Protein AF-A0A4Y1ZUJ5-F1 (afdb_monomer)

Sequence (103 aa):
MGKTEKLPAINNKILLIPAVELAEKIRKRQLSCEEIMKVYVERAKSVHPFVNAAVDERYEEAIKDAKEVDKFLASGVKSEEDIAKETPLLGVPFSCKETIGIT

Mean predicted aligned error: 3.85 Å

Organism: Araneus ventricosus (NCBI:txid182803)

pLDDT: mean 94.11, std 7.5, range [49.94, 98.56]

InterPro domains:
  IPR036928 Amidase signature (AS) superfamily [G3DSA:3.90.1300.10] (9-103)
  IPR036928 Amidase signature (AS) superfamily [SSF75304] (7-101)
  IPR052739 Fatty-acid amide hydrolase 2 [PTHR43372] (3-102)

Secondary structure (DSSP, 8-state):
-PPPPPPPP---GGGGS-HHHHHHHHHTTSS-HHHHHHHHHHHHHHHHHHH---SS--HHHHHHHHHHHHHHHHHT-S-HHHHHHH-TTTT------TTS---

Radius of gyration: 15.65 Å; Cα contacts (8 Å, |Δi|>4): 73; chains: 1; bounding box: 37×24×45 Å

Foldseek 3Di:
DDPQDDADDDPDCLVVDDLLVVLLCVLVVVDQLLVSLVSVVVNCVRGCVRVVPDPDDPSVVSSVLSVVLNVVSVVPPDHSVRCCPPPVRRSRDDDDDPVDDDD

Nearest PDB structures (foldseek):
  8s7z-assembly1_B  TM=9.277E-01  e=5.495E-01  metagenome
  7ung-assembly1_B0  TM=2.447E-01  e=9.817E+00  Homo sapiens

Solvent-accessible surface area (backbone atoms only — not comparable to full-atom values): 6537 Å² total; per-residue (Å²): 132,81,84,79,79,80,73,78,79,89,85,59,69,73,82,72,54,52,69,72,57,48,16,51,32,36,62,69,66,74,44,54,26,39,59,54,41,51,56,50,50,53,50,49,65,69,43,33,89,81,66,68,78,71,92,76,83,66,60,69,60,50,38,50,53,18,46,53,47,44,50,52,64,69,66,57,84,62,53,62,67,52,38,54,71,77,43,58,56,56,68,54,87,83,84,78,62,83,93,54,89,81,132

Structure (mmCIF, N/CA/C/O backbone):
data_AF-A0A4Y1ZUJ5-F1
#
_entry.id   AF-A0A4Y1ZUJ5-F1
#
loop_
_atom_site.group_PDB
_atom_site.id
_atom_site.type_symbol
_atom_site.label_atom_id
_atom_site.label_alt_id
_atom_site.label_comp_id
_atom_site.label_asym_id
_atom_site.label_entity_id
_atom_site.label_seq_id
_atom_site.pdbx_PDB_ins_code
_atom_site.Cartn_x
_atom_site.Cartn_y
_atom_site.Cartn_z
_atom_site.occupancy
_atom_site.B_iso_or_equiv
_atom_site.auth_seq_id
_atom_site.auth_comp_id
_atom_site.auth_asym_id
_atom_site.auth_atom_id
_atom_site.pdbx_PDB_model_num
ATOM 1 N N . MET A 1 1 ? 24.575 4.640 -28.319 1.00 49.94 1 MET A N 1
ATOM 2 C CA . MET A 1 1 ? 23.587 4.472 -27.230 1.00 49.94 1 MET A CA 1
ATOM 3 C C . MET A 1 1 ? 22.602 3.405 -27.677 1.00 49.94 1 MET A C 1
ATOM 5 O O . MET A 1 1 ? 22.092 3.524 -28.785 1.00 49.94 1 MET A O 1
ATOM 9 N N . GLY A 1 2 ? 22.435 2.324 -26.910 1.00 70.25 2 GLY A N 1
ATOM 10 C CA . GLY A 1 2 ? 21.485 1.255 -27.249 1.00 70.25 2 GLY A CA 1
ATOM 11 C C . GLY A 1 2 ? 20.040 1.763 -27.245 1.00 70.25 2 GLY A C 1
ATOM 12 O O . GLY A 1 2 ? 19.753 2.794 -26.638 1.00 70.25 2 GLY A O 1
ATOM 13 N N . LYS A 1 3 ? 19.131 1.067 -27.937 1.00 75.75 3 LYS A N 1
ATOM 14 C CA . LYS A 1 3 ? 17.691 1.353 -27.840 1.00 75.75 3 LYS A CA 1
ATOM 15 C C . LYS A 1 3 ? 17.249 1.124 -26.394 1.00 75.75 3 LYS A C 1
ATOM 17 O O . LYS A 1 3 ? 17.402 0.017 -25.893 1.00 75.75 3 LYS A O 1
ATOM 22 N N . THR A 1 4 ? 16.693 2.146 -25.750 1.00 79.25 4 THR A N 1
ATOM 23 C CA . THR A 1 4 ? 16.031 1.990 -24.452 1.00 79.25 4 THR A CA 1
ATOM 24 C C . THR A 1 4 ? 14.840 1.056 -24.622 1.00 79.25 4 THR A C 1
ATOM 26 O O . THR A 1 4 ? 13.959 1.317 -25.449 1.00 79.25 4 THR A O 1
ATOM 29 N N . GLU A 1 5 ? 14.819 -0.040 -23.868 1.00 82.44 5 GLU A N 1
ATOM 30 C CA . GLU A 1 5 ? 13.676 -0.943 -23.854 1.00 82.44 5 GLU A CA 1
ATOM 31 C C . GLU A 1 5 ? 12.448 -0.222 -23.291 1.00 82.44 5 GLU A C 1
ATOM 33 O O . GLU A 1 5 ? 12.528 0.545 -22.328 1.00 82.44 5 GLU A O 1
ATOM 38 N N . LYS A 1 6 ? 11.295 -0.418 -23.937 1.00 89.81 6 LYS A N 1
ATOM 39 C CA . LYS A 1 6 ? 10.046 0.194 -23.485 1.00 89.81 6 LYS A CA 1
ATOM 40 C C . LYS A 1 6 ? 9.551 -0.544 -22.249 1.00 89.81 6 LYS A C 1
ATOM 42 O O . LYS A 1 6 ? 9.389 -1.759 -22.284 1.00 89.81 6 LYS A O 1
ATOM 47 N N . LEU A 1 7 ? 9.242 0.208 -21.196 1.00 92.69 7 LEU A N 1
ATOM 48 C CA . LEU A 1 7 ? 8.631 -0.355 -19.998 1.00 92.69 7 LEU A CA 1
ATOM 49 C C . LEU A 1 7 ? 7.225 -0.902 -20.297 1.00 92.69 7 LEU A C 1
ATOM 51 O O . LEU A 1 7 ? 6.504 -0.315 -21.114 1.00 92.69 7 LEU A O 1
ATOM 55 N N . PRO A 1 8 ? 6.790 -1.960 -19.589 1.00 93.50 8 PRO A N 1
ATOM 56 C CA . PRO A 1 8 ? 5.406 -2.407 -19.628 1.00 93.50 8 PRO A CA 1
ATOM 57 C C . PRO A 1 8 ? 4.447 -1.264 -19.273 1.00 93.50 8 PRO A C 1
ATOM 59 O O . PRO A 1 8 ? 4.701 -0.493 -18.335 1.00 93.50 8 PRO A O 1
ATOM 62 N N . ALA A 1 9 ? 3.333 -1.173 -20.002 1.00 94.62 9 ALA A N 1
ATOM 63 C CA . ALA A 1 9 ? 2.292 -0.181 -19.751 1.00 94.62 9 ALA A CA 1
ATOM 64 C C . ALA A 1 9 ? 1.688 -0.332 -18.344 1.00 94.62 9 ALA A C 1
ATOM 66 O O . ALA A 1 9 ? 1.675 -1.416 -17.758 1.00 94.62 9 ALA A O 1
ATOM 67 N N . ILE A 1 10 ? 1.185 0.773 -17.794 1.00 96.44 10 ILE A N 1
ATOM 68 C CA . ILE A 1 10 ? 0.476 0.772 -16.513 1.00 96.44 10 ILE A CA 1
ATOM 69 C C . ILE A 1 10 ? -0.976 0.373 -16.781 1.00 96.44 10 ILE A C 1
ATOM 71 O O . ILE A 1 10 ? -1.741 1.157 -17.335 1.00 96.44 10 ILE A O 1
ATOM 75 N N . ASN A 1 11 ? -1.342 -0.845 -16.381 1.00 93.31 11 ASN A N 1
ATOM 76 C CA . ASN A 1 11 ? -2.680 -1.399 -16.620 1.00 93.31 11 ASN A CA 1
ATOM 77 C C . ASN A 1 11 ? -3.607 -1.304 -15.398 1.00 93.31 11 ASN A C 1
ATOM 79 O O . ASN A 1 11 ? -4.820 -1.434 -15.541 1.00 93.31 11 ASN A O 1
ATOM 83 N N . ASN A 1 12 ? -3.058 -1.060 -14.203 1.00 96.50 12 ASN A N 1
ATOM 84 C CA . ASN A 1 12 ? -3.835 -0.922 -12.976 1.00 96.50 12 ASN A CA 1
ATOM 85 C C . ASN A 1 12 ? -3.854 0.540 -12.510 1.00 96.50 12 ASN A C 1
ATOM 87 O O . ASN A 1 12 ? -2.805 1.132 -12.255 1.00 96.50 12 ASN A O 1
ATOM 91 N N . LYS A 1 13 ? -5.054 1.117 -12.385 1.00 97.19 13 LYS A N 1
ATOM 92 C CA . LYS A 1 13 ? -5.248 2.522 -11.997 1.00 97.19 13 LYS A CA 1
ATOM 93 C C . LYS A 1 13 ? -4.854 2.810 -10.548 1.00 97.19 13 LYS A C 1
ATOM 95 O O . LYS A 1 13 ? -4.546 3.960 -10.263 1.00 97.19 13 LYS A O 1
ATOM 100 N N . ILE A 1 14 ? -4.808 1.804 -9.667 1.00 98.00 14 ILE A N 1
ATOM 101 C CA . ILE A 1 14 ? -4.341 1.956 -8.276 1.00 98.00 14 ILE A CA 1
ATOM 102 C C . ILE A 1 14 ? -2.925 2.544 -8.240 1.00 98.00 14 ILE A C 1
ATOM 104 O O . ILE A 1 14 ? -2.645 3.410 -7.421 1.00 98.00 14 ILE A O 1
ATOM 108 N N . LEU A 1 15 ? -2.067 2.158 -9.193 1.00 97.50 15 LEU A N 1
ATOM 109 C CA . LEU A 1 15 ? -0.687 2.649 -9.322 1.00 97.50 15 LEU A CA 1
ATOM 110 C C . LEU A 1 15 ? -0.586 4.149 -9.641 1.00 97.50 15 LEU A C 1
ATOM 112 O O . LEU A 1 15 ? 0.504 4.713 -9.591 1.00 97.50 15 LEU A O 1
ATOM 116 N N . LEU A 1 16 ? -1.698 4.775 -10.030 1.00 97.69 16 LEU A N 1
ATOM 117 C CA . LEU A 1 16 ? -1.779 6.187 -10.396 1.00 97.69 16 LEU A CA 1
ATOM 118 C C . LEU A 1 16 ? -2.466 7.031 -9.313 1.00 97.69 16 LEU A C 1
ATOM 120 O O . LEU A 1 16 ? -2.591 8.241 -9.486 1.00 97.69 16 LEU A O 1
ATOM 124 N N . ILE A 1 17 ? -2.924 6.414 -8.218 1.00 98.06 17 ILE A N 1
ATOM 125 C CA . ILE A 1 17 ? -3.586 7.118 -7.117 1.00 98.06 17 ILE A CA 1
ATOM 126 C C . ILE A 1 17 ? -2.511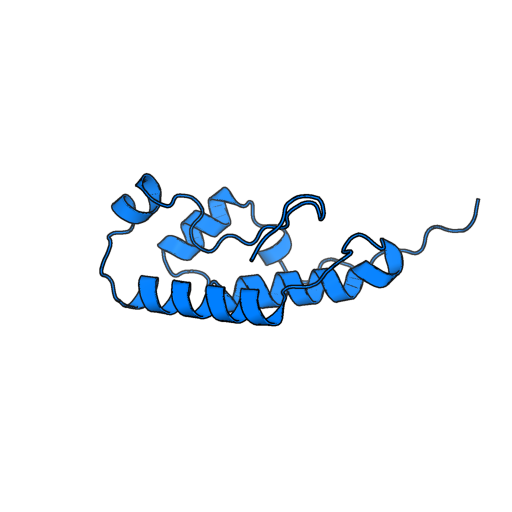 7.753 -6.215 1.00 98.06 17 ILE A C 1
ATOM 128 O O . ILE A 1 17 ? -1.596 7.053 -5.775 1.00 98.06 17 ILE A O 1
ATOM 132 N N . PRO A 1 18 ? -2.602 9.057 -5.894 1.00 98.19 18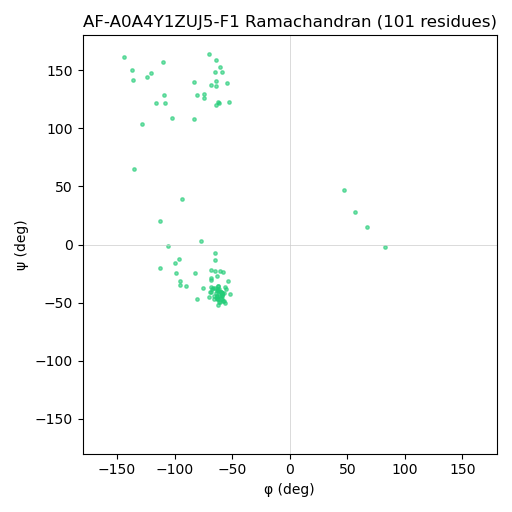 PRO A N 1
ATOM 133 C CA . PRO A 1 18 ? -1.697 9.699 -4.944 1.00 98.19 18 PRO A CA 1
ATOM 134 C C . PRO A 1 18 ? -1.729 9.047 -3.556 1.00 98.19 18 PRO A C 1
ATOM 136 O O . PRO A 1 18 ? -2.779 8.619 -3.084 1.00 98.19 18 PRO A O 1
ATOM 139 N N . ALA A 1 19 ? -0.599 9.055 -2.844 1.00 97.38 19 ALA A N 1
ATOM 140 C CA . ALA A 1 19 ? -0.484 8.450 -1.510 1.00 97.38 19 ALA A CA 1
ATOM 141 C C . ALA A 1 19 ? -1.515 8.989 -0.498 1.00 97.38 19 ALA A C 1
ATOM 143 O O . ALA A 1 19 ? -2.069 8.226 0.290 1.00 97.38 19 ALA A O 1
ATOM 144 N N . VAL A 1 20 ? -1.807 10.293 -0.549 1.00 97.44 20 VAL A N 1
ATOM 145 C CA . VAL A 1 20 ? -2.813 10.933 0.317 1.00 97.44 20 VAL A CA 1
ATOM 146 C C . VAL A 1 20 ? -4.230 10.425 0.036 1.00 97.44 20 VAL A C 1
ATOM 148 O O . VAL A 1 20 ? -4.995 10.193 0.971 1.00 97.44 20 VAL A O 1
ATOM 151 N N . GLU A 1 21 ? -4.555 10.175 -1.235 1.00 98.31 21 GLU A N 1
ATOM 152 C CA . GLU A 1 21 ? -5.839 9.607 -1.650 1.00 98.31 21 GLU A CA 1
ATOM 153 C C . GLU A 1 21 ? -5.914 8.108 -1.345 1.00 98.31 21 GLU A C 1
ATOM 155 O O . GLU A 1 21 ? -6.963 7.629 -0.922 1.00 98.31 21 GLU A O 1
ATOM 160 N N . LEU A 1 22 ? -4.813 7.361 -1.501 1.00 98.12 22 LEU A N 1
ATOM 161 C CA . LEU A 1 22 ? -4.731 5.963 -1.063 1.00 98.12 22 LEU A CA 1
ATOM 162 C C . LEU A 1 22 ? -5.009 5.854 0.433 1.00 98.12 22 LEU A C 1
ATOM 164 O O . LEU A 1 22 ? -5.860 5.065 0.831 1.00 98.12 22 LEU A O 1
ATOM 168 N N . ALA A 1 23 ? -4.356 6.681 1.251 1.00 98.31 23 ALA A N 1
ATOM 169 C CA . ALA A 1 23 ? -4.573 6.689 2.691 1.00 98.31 23 ALA A CA 1
ATOM 170 C C . ALA A 1 23 ? -6.037 6.989 3.050 1.00 98.31 23 ALA A C 1
ATOM 172 O O . ALA A 1 23 ? -6.612 6.336 3.917 1.00 98.31 23 ALA A O 1
ATOM 173 N N . GLU A 1 24 ? -6.669 7.948 2.368 1.00 98.31 24 GLU A N 1
ATOM 174 C CA . GLU A 1 24 ? -8.092 8.238 2.557 1.00 98.31 24 GLU A CA 1
ATOM 175 C C . GLU A 1 24 ? -8.986 7.054 2.169 1.00 98.31 24 GLU A C 1
ATOM 177 O O . GLU A 1 24 ? -9.871 6.677 2.939 1.00 98.31 24 GLU A O 1
ATOM 182 N N . LYS A 1 25 ? -8.740 6.433 1.012 1.00 98.44 25 LYS A N 1
ATOM 183 C CA . LYS A 1 25 ? -9.498 5.267 0.533 1.00 98.44 25 LYS A CA 1
ATOM 184 C C . LYS A 1 25 ? -9.353 4.064 1.459 1.00 98.44 25 LYS A C 1
ATOM 186 O O . LYS A 1 25 ? -10.349 3.392 1.712 1.00 98.44 25 LYS A O 1
ATOM 191 N N . ILE A 1 26 ? -8.153 3.824 1.983 1.00 98.31 26 ILE A N 1
ATOM 192 C CA . ILE A 1 26 ? -7.870 2.769 2.963 1.00 98.31 26 ILE A CA 1
ATOM 193 C C . ILE A 1 26 ? -8.654 3.025 4.252 1.00 98.31 26 ILE A C 1
ATOM 195 O O . ILE A 1 26 ? -9.399 2.155 4.697 1.00 98.31 26 ILE A O 1
ATOM 199 N N . ARG A 1 27 ? -8.564 4.233 4.830 1.00 97.69 27 ARG A N 1
ATOM 200 C CA . ARG A 1 27 ? -9.301 4.583 6.062 1.00 97.69 27 ARG A CA 1
ATOM 201 C C . ARG A 1 27 ? -10.810 4.405 5.907 1.00 97.69 27 ARG A C 1
ATOM 203 O O . ARG A 1 27 ? -11.448 3.840 6.790 1.00 97.69 27 ARG A O 1
ATOM 210 N N . LYS A 1 28 ? -11.350 4.809 4.752 1.00 97.31 28 LYS A N 1
ATOM 211 C CA . LYS A 1 28 ? -12.764 4.640 4.375 1.00 97.31 28 LYS A CA 1
ATOM 212 C C . LYS A 1 28 ? -13.127 3.217 3.936 1.00 97.31 28 LYS A C 1
ATOM 214 O O . LYS A 1 28 ? -14.255 2.988 3.505 1.00 97.31 28 LYS A O 1
ATOM 219 N N . ARG A 1 29 ? -12.183 2.268 3.994 1.00 96.75 29 ARG A N 1
ATOM 220 C CA . ARG A 1 29 ? -12.351 0.853 3.606 1.00 96.75 29 ARG A CA 1
ATOM 221 C C . ARG A 1 29 ? -12.829 0.668 2.158 1.00 96.75 29 ARG A C 1
ATOM 223 O O . ARG A 1 29 ? -13.489 -0.312 1.831 1.00 96.75 29 ARG A O 1
ATOM 230 N N . GLN A 1 30 ? -12.503 1.620 1.286 1.00 97.94 30 GLN A N 1
ATOM 231 C CA . GLN A 1 30 ? -12.830 1.587 -0.143 1.00 97.94 30 GLN A CA 1
ATOM 232 C C . GLN A 1 30 ? -11.827 0.755 -0.947 1.00 97.94 30 GLN A C 1
ATOM 234 O O . GLN A 1 30 ? -12.158 0.288 -2.032 1.00 97.94 30 GLN A O 1
ATOM 239 N N . LEU A 1 31 ? -10.604 0.610 -0.433 1.00 97.75 31 LEU A N 1
ATOM 240 C CA . LEU A 1 31 ? -9.547 -0.235 -0.980 1.00 97.75 31 LEU A CA 1
ATOM 241 C C . LEU A 1 31 ? -8.883 -1.005 0.162 1.00 97.75 31 LEU A C 1
ATOM 243 O O . LEU A 1 31 ? -8.678 -0.444 1.239 1.00 97.75 31 LEU A O 1
ATOM 247 N N . SER A 1 32 ? -8.534 -2.265 -0.094 1.00 98.12 32 SER A N 1
ATOM 248 C CA . SER A 1 32 ? -7.790 -3.113 0.843 1.00 98.12 32 SER A CA 1
ATOM 249 C C . SER A 1 32 ? -6.291 -2.843 0.742 1.00 98.12 32 SER A C 1
ATOM 251 O O . SER A 1 32 ? -5.742 -2.706 -0.357 1.00 98.12 32 SER A O 1
ATOM 253 N N . CYS A 1 33 ? -5.609 -2.818 1.885 1.00 98.50 33 CYS A N 1
ATOM 254 C CA . CYS A 1 33 ? -4.154 -2.760 1.938 1.00 98.50 33 CYS A CA 1
ATOM 255 C C . CYS A 1 33 ? -3.523 -3.970 1.237 1.00 98.50 33 CYS A C 1
ATOM 257 O O . CYS A 1 33 ? -2.543 -3.800 0.511 1.00 98.50 33 CYS A O 1
ATOM 259 N N . GLU A 1 34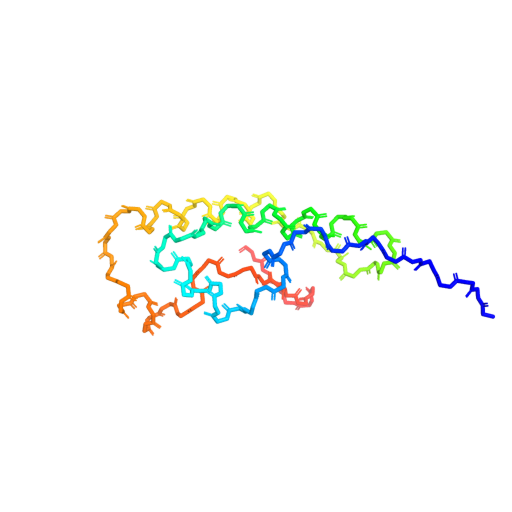 ? -4.071 -5.178 1.418 1.00 98.56 34 GLU A N 1
ATOM 260 C CA . GLU A 1 34 ? -3.596 -6.386 0.730 1.00 98.56 34 GLU A CA 1
ATOM 261 C C . GLU A 1 34 ? -3.677 -6.240 -0.796 1.00 98.56 34 GLU A C 1
ATOM 263 O O . GLU A 1 34 ? -2.712 -6.559 -1.496 1.00 98.56 34 GLU A O 1
ATOM 268 N N . GLU A 1 35 ? -4.809 -5.760 -1.320 1.00 98.19 35 GLU A N 1
ATOM 269 C CA . GLU A 1 35 ? -4.991 -5.544 -2.761 1.00 98.19 35 GLU A CA 1
ATOM 270 C C . GLU A 1 35 ? -3.976 -4.532 -3.297 1.00 98.19 35 GLU A C 1
ATOM 272 O O . GLU A 1 35 ? -3.272 -4.813 -4.271 1.00 98.19 35 GLU A O 1
ATOM 277 N N . ILE A 1 36 ? -3.852 -3.381 -2.630 1.00 98.31 36 ILE A N 1
ATOM 278 C CA . ILE A 1 36 ? -2.898 -2.338 -3.009 1.00 98.31 36 ILE A CA 1
ATOM 279 C C . ILE A 1 36 ? -1.478 -2.915 -3.023 1.00 98.31 36 ILE A C 1
ATOM 281 O O . ILE A 1 36 ? -0.762 -2.754 -4.011 1.00 98.31 36 ILE A O 1
ATOM 285 N N . MET A 1 37 ? -1.069 -3.630 -1.972 1.00 98.25 37 MET A N 1
ATOM 286 C CA . MET A 1 37 ? 0.284 -4.176 -1.881 1.00 98.25 37 MET A CA 1
ATOM 287 C C . MET A 1 37 ? 0.581 -5.163 -3.013 1.00 98.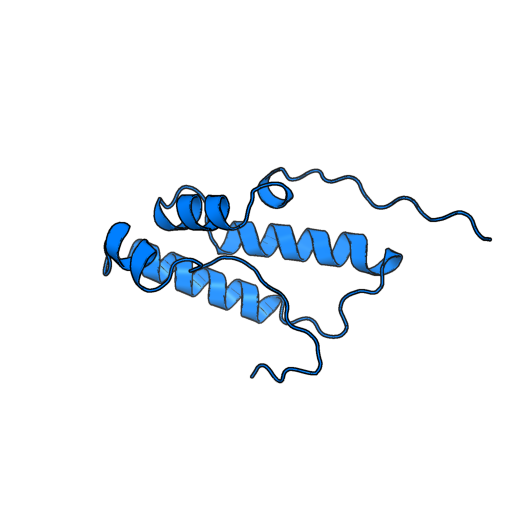25 37 MET A C 1
ATOM 289 O O . MET A 1 37 ? 1.627 -5.059 -3.652 1.00 98.25 37 MET A O 1
ATOM 293 N N . LYS A 1 38 ? -0.351 -6.070 -3.334 1.00 98.25 38 LYS A N 1
ATOM 294 C CA . LYS A 1 38 ? -0.194 -7.012 -4.457 1.00 98.25 38 LYS A CA 1
ATOM 295 C C . LYS A 1 38 ? 0.007 -6.288 -5.785 1.00 98.25 38 LYS A C 1
ATOM 297 O O . LYS A 1 38 ? 0.921 -6.637 -6.527 1.00 98.25 38 LYS A O 1
ATOM 302 N N . VAL A 1 39 ? -0.777 -5.244 -6.052 1.00 98.19 39 VAL A N 1
ATOM 303 C CA . VAL A 1 39 ? -0.660 -4.444 -7.281 1.00 98.19 39 VAL A CA 1
ATOM 304 C C . VAL A 1 39 ? 0.711 -3.766 -7.388 1.00 98.19 39 VAL A C 1
ATOM 306 O O . VAL A 1 39 ? 1.313 -3.749 -8.465 1.00 98.19 39 VAL A O 1
ATOM 309 N N . TYR A 1 40 ? 1.239 -3.233 -6.283 1.00 97.56 40 TYR A N 1
ATOM 310 C CA . TYR A 1 40 ? 2.577 -2.634 -6.259 1.00 97.56 40 TYR A CA 1
ATOM 311 C C . TYR A 1 40 ? 3.688 -3.679 -6.430 1.00 97.56 40 TYR A C 1
ATOM 313 O O . TYR A 1 40 ? 4.627 -3.432 -7.187 1.00 97.56 40 TYR A O 1
ATOM 321 N N . VAL A 1 41 ? 3.569 -4.853 -5.802 1.00 97.06 41 VAL A N 1
ATOM 322 C CA . VAL A 1 41 ? 4.521 -5.968 -5.957 1.00 97.06 41 VAL A CA 1
ATOM 323 C C . VAL A 1 41 ? 4.547 -6.472 -7.400 1.00 97.06 41 VAL A C 1
ATOM 325 O O . VAL A 1 41 ? 5.620 -6.627 -7.981 1.00 97.06 41 VAL A O 1
ATOM 328 N N . GLU A 1 42 ? 3.383 -6.681 -8.015 1.00 97.00 42 GLU A N 1
ATOM 329 C CA . GLU A 1 42 ? 3.282 -7.072 -9.425 1.00 97.00 42 GLU A CA 1
ATOM 330 C C . GLU A 1 42 ? 3.932 -6.033 -10.338 1.00 97.00 42 GLU A C 1
ATOM 332 O O . GLU A 1 42 ? 4.705 -6.381 -11.238 1.00 97.00 42 GLU A O 1
ATOM 337 N N . ARG A 1 43 ? 3.683 -4.742 -10.080 1.00 96.94 43 ARG A N 1
ATOM 338 C CA . ARG A 1 43 ? 4.322 -3.671 -10.843 1.00 96.94 43 ARG A CA 1
ATOM 339 C C . ARG A 1 43 ? 5.833 -3.707 -10.675 1.00 96.94 43 ARG A C 1
ATOM 341 O O . ARG A 1 43 ? 6.521 -3.687 -11.695 1.00 96.94 43 ARG A O 1
ATOM 348 N N . ALA A 1 44 ? 6.328 -3.778 -9.442 1.00 95.81 44 ALA A N 1
ATOM 349 C CA . ALA A 1 44 ? 7.752 -3.808 -9.137 1.00 95.81 44 ALA A CA 1
ATOM 350 C C . ALA A 1 44 ? 8.445 -4.967 -9.867 1.00 95.81 44 ALA A C 1
ATOM 352 O O . ALA A 1 44 ? 9.373 -4.721 -10.636 1.00 95.81 44 ALA A O 1
ATOM 353 N N . LYS A 1 45 ? 7.904 -6.188 -9.768 1.00 95.12 45 LYS A N 1
ATOM 354 C CA . LYS A 1 45 ? 8.413 -7.370 -10.485 1.00 95.12 45 LYS A CA 1
ATOM 355 C C . LYS A 1 45 ? 8.394 -7.197 -12.005 1.00 95.12 45 LYS A C 1
ATOM 357 O O . LYS A 1 45 ? 9.350 -7.571 -12.674 1.00 95.12 45 LYS A O 1
ATOM 362 N N . SER A 1 46 ? 7.340 -6.596 -12.563 1.00 95.25 46 SER A N 1
ATOM 363 C CA . SER A 1 46 ? 7.224 -6.400 -14.018 1.00 95.25 46 SER A CA 1
ATOM 364 C C . SER A 1 46 ? 8.235 -5.402 -14.592 1.00 95.25 46 SER A C 1
ATOM 366 O O . SER A 1 46 ? 8.626 -5.531 -15.750 1.00 95.25 46 SER A O 1
ATOM 368 N N . VAL A 1 47 ? 8.646 -4.394 -13.812 1.00 95.12 47 VAL A N 1
ATOM 369 C CA . VAL A 1 47 ? 9.566 -3.340 -14.280 1.00 95.12 47 VAL A CA 1
ATOM 370 C C . VAL A 1 47 ? 11.008 -3.575 -13.864 1.00 95.12 47 VAL A C 1
ATOM 372 O O . VAL A 1 47 ? 11.904 -3.064 -14.532 1.00 95.12 47 VAL A O 1
ATOM 375 N N . HIS A 1 48 ? 11.241 -4.328 -12.788 1.00 94.25 48 HIS A N 1
ATOM 376 C CA . HIS A 1 48 ? 12.568 -4.547 -12.223 1.00 94.25 48 HIS A CA 1
ATOM 377 C C . HIS A 1 48 ? 13.608 -5.020 -13.259 1.00 94.25 48 HIS A C 1
ATOM 379 O O . HIS A 1 48 ? 14.677 -4.412 -13.285 1.00 94.25 48 HIS A O 1
ATOM 385 N N . PRO A 1 49 ? 13.314 -5.947 -14.198 1.00 93.88 49 PRO A N 1
ATOM 386 C CA . PRO A 1 49 ? 14.280 -6.354 -15.228 1.00 93.88 49 PRO A CA 1
ATOM 387 C C . PRO A 1 49 ? 14.796 -5.215 -16.121 1.00 93.88 49 PRO A C 1
ATOM 389 O O . PRO A 1 49 ? 15.876 -5.325 -16.692 1.00 93.88 49 PRO A O 1
ATOM 392 N N . PHE A 1 50 ? 14.039 -4.121 -16.241 1.00 94.19 50 PHE A N 1
ATOM 393 C CA . PHE A 1 50 ? 14.377 -2.983 -17.097 1.00 94.19 50 PHE A CA 1
ATOM 394 C C . PHE A 1 50 ? 15.091 -1.855 -16.345 1.00 94.19 50 PHE A C 1
ATOM 396 O O . PHE A 1 50 ? 15.874 -1.120 -16.943 1.00 94.19 50 PHE A O 1
ATOM 403 N N . VAL A 1 51 ? 14.783 -1.672 -15.054 1.00 93.50 51 VAL A N 1
ATOM 404 C CA . VAL A 1 51 ? 15.273 -0.527 -14.259 1.00 93.50 51 VAL A CA 1
ATOM 405 C C . VAL A 1 51 ? 16.251 -0.915 -13.155 1.00 93.50 51 VAL A C 1
ATOM 407 O O . VAL A 1 51 ? 16.977 -0.048 -12.680 1.00 93.50 51 VAL A O 1
ATOM 410 N N . ASN A 1 52 ? 16.257 -2.185 -12.739 1.00 92.31 52 ASN A N 1
ATOM 411 C CA . ASN A 1 52 ? 17.100 -2.735 -11.679 1.00 92.31 52 ASN A CA 1
ATOM 412 C C . ASN A 1 52 ? 17.118 -1.869 -10.397 1.00 92.31 52 ASN A C 1
ATOM 414 O O . ASN A 1 52 ? 18.172 -1.515 -9.876 1.00 92.31 52 ASN A O 1
ATOM 418 N N . ALA A 1 53 ? 15.932 -1.449 -9.936 1.00 90.69 53 ALA A N 1
ATOM 419 C CA . ALA A 1 53 ? 15.785 -0.415 -8.902 1.00 90.69 53 ALA A CA 1
ATOM 420 C C . ALA A 1 53 ? 15.609 -0.946 -7.466 1.00 90.69 53 ALA A C 1
ATOM 422 O O . ALA A 1 53 ? 15.688 -0.163 -6.522 1.00 90.69 53 ALA A O 1
ATOM 423 N N . ALA A 1 54 ? 15.346 -2.243 -7.294 1.00 90.44 54 ALA A N 1
ATOM 424 C CA . ALA A 1 54 ? 15.180 -2.877 -5.986 1.00 90.44 54 ALA A CA 1
ATOM 425 C C . ALA A 1 54 ? 16.385 -3.782 -5.718 1.00 90.44 54 ALA A C 1
ATOM 427 O O . ALA A 1 54 ? 16.745 -4.572 -6.579 1.00 90.44 54 ALA A O 1
ATOM 428 N N . VAL A 1 55 ? 17.029 -3.634 -4.563 1.00 89.06 55 VAL A N 1
ATOM 429 C CA . VAL A 1 55 ? 18.191 -4.460 -4.183 1.00 89.06 55 VAL A CA 1
ATOM 430 C C . VAL A 1 55 ? 17.761 -5.642 -3.318 1.00 89.06 55 VAL A C 1
ATOM 432 O O . VAL A 1 55 ? 18.323 -6.724 -3.437 1.00 89.06 55 VAL A O 1
ATOM 435 N N . ASP A 1 56 ? 16.745 -5.426 -2.484 1.00 86.50 56 ASP A N 1
ATOM 436 C CA . ASP A 1 56 ? 16.156 -6.420 -1.595 1.00 86.50 56 ASP A CA 1
ATOM 437 C C . ASP A 1 56 ? 14.623 -6.310 -1.643 1.00 86.50 56 ASP A C 1
ATOM 439 O O . ASP A 1 56 ? 14.069 -5.231 -1.897 1.00 86.50 56 ASP A O 1
ATOM 443 N N . GLU A 1 57 ? 13.938 -7.429 -1.431 1.00 86.94 57 GLU A N 1
ATOM 444 C CA . GLU A 1 57 ? 12.500 -7.588 -1.633 1.00 86.94 57 GLU A CA 1
ATOM 445 C C . GLU A 1 57 ? 11.823 -8.173 -0.385 1.00 86.94 57 GLU A C 1
ATOM 447 O O . GLU A 1 57 ? 11.824 -9.377 -0.160 1.00 86.94 57 GLU A O 1
ATOM 452 N N . ARG A 1 58 ? 11.129 -7.326 0.384 1.00 92.31 58 ARG A N 1
ATOM 453 C CA . ARG A 1 58 ? 10.307 -7.723 1.548 1.00 92.31 58 ARG A CA 1
ATOM 454 C C . ARG A 1 58 ? 8.832 -7.941 1.170 1.00 92.31 58 ARG A C 1
ATOM 456 O O . ARG A 1 58 ? 7.914 -7.466 1.838 1.00 92.31 58 ARG A O 1
ATOM 463 N N . TYR A 1 59 ? 8.574 -8.530 0.000 1.00 94.81 59 TYR A N 1
ATOM 464 C CA . TYR A 1 59 ? 7.228 -8.548 -0.591 1.00 94.81 59 TYR A CA 1
ATOM 465 C C . TYR A 1 59 ? 6.238 -9.426 0.176 1.00 94.81 59 TYR A C 1
ATOM 467 O O . TYR A 1 59 ? 5.079 -9.041 0.340 1.00 94.81 59 TYR A O 1
ATOM 475 N N . GLU A 1 60 ? 6.671 -10.594 0.646 1.00 95.31 60 GLU A N 1
ATOM 476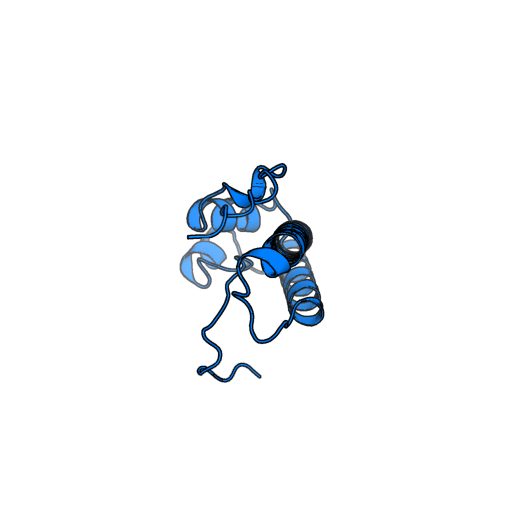 C CA . GLU A 1 60 ? 5.798 -11.522 1.367 1.00 95.31 60 GLU A CA 1
ATOM 477 C C . GLU A 1 60 ? 5.420 -10.974 2.744 1.00 95.31 60 GLU A C 1
ATOM 479 O O . GLU A 1 60 ? 4.235 -10.968 3.099 1.00 95.31 60 GLU A O 1
ATOM 484 N N . GLU A 1 61 ? 6.385 -10.433 3.493 1.00 95.38 61 GLU A N 1
ATOM 485 C CA . GLU A 1 61 ? 6.101 -9.799 4.779 1.00 95.38 61 GLU A CA 1
ATOM 486 C C . GLU A 1 61 ? 5.282 -8.520 4.598 1.00 95.38 61 GLU A C 1
ATOM 488 O O . GLU A 1 61 ? 4.348 -8.305 5.362 1.00 95.38 61 GLU A O 1
ATOM 493 N N . ALA A 1 62 ? 5.529 -7.711 3.560 1.00 96.12 62 ALA A N 1
ATOM 494 C CA . ALA A 1 62 ? 4.714 -6.522 3.289 1.00 96.12 62 ALA A CA 1
ATOM 495 C C . ALA A 1 62 ? 3.241 -6.868 3.001 1.00 96.12 62 ALA A C 1
ATOM 497 O O . ALA A 1 62 ? 2.340 -6.162 3.455 1.00 96.12 62 ALA A O 1
ATOM 498 N N . ILE A 1 63 ? 2.967 -7.969 2.288 1.00 98.12 63 ILE A N 1
ATOM 499 C CA . ILE A 1 63 ? 1.593 -8.461 2.078 1.00 98.12 63 ILE A CA 1
ATOM 500 C C . ILE A 1 63 ? 0.982 -8.947 3.399 1.00 98.12 63 ILE A C 1
ATOM 502 O O . ILE A 1 63 ? -0.212 -8.750 3.634 1.00 98.12 63 ILE A O 1
ATOM 506 N N . LYS A 1 64 ? 1.773 -9.576 4.274 1.00 97.88 64 LYS A N 1
ATOM 507 C CA . LYS A 1 64 ? 1.314 -9.989 5.606 1.00 97.88 64 LYS A CA 1
ATOM 508 C C . LYS A 1 64 ? 0.985 -8.779 6.484 1.00 97.88 64 LYS A C 1
ATOM 510 O O . LYS A 1 64 ? -0.101 -8.746 7.053 1.00 97.88 64 LYS A O 1
ATOM 515 N N . ASP A 1 65 ? 1.855 -7.775 6.528 1.00 97.00 65 ASP A N 1
ATOM 516 C CA . ASP A 1 65 ? 1.637 -6.525 7.265 1.00 97.00 65 ASP A CA 1
ATOM 517 C C . ASP A 1 65 ? 0.367 -5.818 6.769 1.00 97.00 65 ASP A C 1
ATOM 519 O O . ASP A 1 65 ? -0.467 -5.3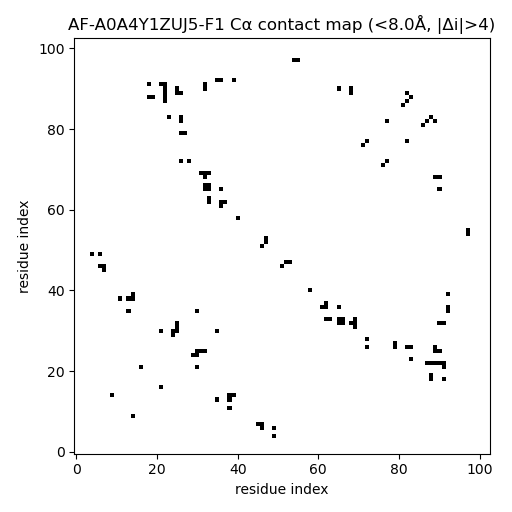87 7.565 1.00 97.00 65 ASP A O 1
ATOM 523 N N . ALA A 1 66 ? 0.162 -5.779 5.449 1.00 98.31 66 ALA A N 1
ATOM 524 C CA . ALA A 1 66 ? -1.033 -5.209 4.836 1.00 98.31 66 ALA A CA 1
ATOM 525 C C . ALA A 1 66 ? -2.328 -5.916 5.286 1.00 98.31 66 ALA A C 1
ATOM 527 O O . ALA A 1 66 ? -3.311 -5.250 5.609 1.00 98.31 66 ALA A O 1
ATOM 528 N N . LYS A 1 67 ? -2.319 -7.252 5.390 1.00 98.50 67 LYS A N 1
ATOM 529 C CA . LYS A 1 67 ? -3.456 -8.025 5.924 1.00 98.50 67 LYS A CA 1
ATOM 530 C C . LYS A 1 67 ? -3.746 -7.705 7.386 1.00 98.50 67 LYS A C 1
ATOM 532 O O . LYS A 1 67 ? -4.910 -7.669 7.780 1.00 98.50 67 LYS A O 1
ATOM 537 N N . GLU A 1 68 ? -2.718 -7.497 8.204 1.00 98.38 68 GLU A N 1
ATOM 538 C CA . GLU A 1 68 ? -2.910 -7.125 9.609 1.00 98.38 68 GLU A CA 1
ATOM 539 C C . GLU A 1 68 ? -3.503 -5.717 9.742 1.00 98.38 68 GLU A C 1
ATOM 541 O O . GLU A 1 68 ? -4.383 -5.501 10.578 1.00 98.38 68 GLU A O 1
ATOM 546 N N . VAL A 1 69 ? -3.114 -4.781 8.870 1.00 98.12 69 VAL A N 1
ATOM 547 C CA . VAL A 1 69 ? -3.753 -3.458 8.792 1.00 98.12 69 VAL A CA 1
ATOM 548 C C . VAL A 1 69 ? -5.222 -3.580 8.385 1.00 98.12 69 VAL A C 1
ATOM 550 O O . VAL A 1 69 ? -6.074 -2.991 9.048 1.00 98.12 69 VAL A O 1
ATOM 553 N N . ASP A 1 70 ? -5.549 -4.384 7.371 1.00 98.50 70 ASP A N 1
ATOM 554 C CA . ASP A 1 70 ? -6.943 -4.612 6.963 1.00 98.50 70 ASP A CA 1
ATOM 555 C C . ASP A 1 70 ? -7.785 -5.198 8.114 1.00 98.50 70 ASP A C 1
ATOM 557 O O . ASP A 1 70 ? -8.905 -4.743 8.364 1.00 98.50 70 ASP A O 1
ATOM 561 N N . LYS A 1 71 ? -7.236 -6.147 8.887 1.00 98.25 71 LYS A N 1
ATOM 562 C CA . LYS A 1 71 ? -7.888 -6.684 10.098 1.00 98.25 71 LYS A CA 1
ATOM 563 C C . LYS A 1 71 ? -8.086 -5.617 11.173 1.00 98.25 71 LYS A C 1
ATOM 565 O O . LYS A 1 71 ? -9.160 -5.544 11.770 1.00 98.25 71 LYS A O 1
ATOM 570 N N . PHE A 1 72 ? -7.077 -4.784 11.423 1.00 97.81 72 PHE A N 1
ATOM 571 C CA . PHE A 1 72 ? -7.181 -3.670 12.363 1.00 97.81 72 PHE A CA 1
ATOM 572 C C . PHE A 1 72 ? -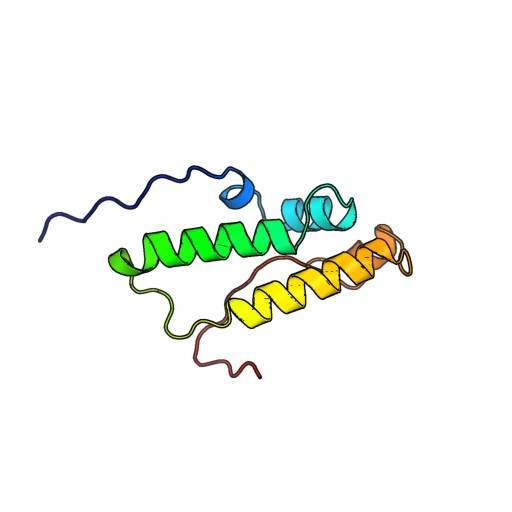8.283 -2.689 11.938 1.00 97.81 72 PHE A C 1
ATOM 574 O O . PHE A 1 72 ? -9.134 -2.332 12.753 1.00 97.81 72 PHE A O 1
ATOM 581 N N . LEU A 1 73 ? -8.341 -2.315 10.660 1.00 97.31 73 LEU A N 1
ATOM 582 C CA . LEU A 1 73 ? -9.392 -1.449 10.123 1.00 97.31 73 LEU A CA 1
ATOM 583 C C . LEU A 1 73 ? -10.780 -2.090 10.252 1.00 97.31 73 LEU A C 1
ATOM 585 O O . LEU A 1 73 ? -11.746 -1.401 10.592 1.00 97.31 73 LEU A O 1
ATOM 589 N N . ALA A 1 74 ? -10.892 -3.399 10.027 1.00 96.44 74 ALA A N 1
ATOM 590 C CA . ALA A 1 74 ? -12.139 -4.145 10.186 1.00 96.44 74 ALA A CA 1
ATOM 591 C C . ALA A 1 74 ? -12.599 -4.251 11.650 1.00 96.44 74 ALA A C 1
ATOM 593 O O . ALA A 1 74 ? -13.799 -4.299 11.904 1.00 96.44 74 ALA A O 1
ATOM 594 N N . SER A 1 75 ? -11.671 -4.238 12.615 1.00 95.75 75 SER A N 1
ATOM 595 C CA . SER A 1 75 ? -11.999 -4.299 14.047 1.00 95.75 75 SER A CA 1
ATOM 596 C C . SER A 1 75 ? -12.780 -3.082 14.556 1.00 95.75 75 SER A C 1
ATOM 598 O O . SER A 1 75 ? -13.446 -3.170 15.584 1.00 95.75 75 SER A O 1
ATOM 600 N N . GLY A 1 76 ? -12.688 -1.942 13.861 1.00 93.00 76 GLY A N 1
ATOM 601 C CA . GLY A 1 76 ? -13.390 -0.712 14.235 1.00 93.00 76 GLY A CA 1
ATOM 602 C C . GLY A 1 76 ? -12.904 -0.068 15.539 1.00 93.00 76 GLY A C 1
ATOM 603 O O . GLY A 1 76 ? -13.590 0.798 16.069 1.00 93.00 76 GLY A O 1
ATOM 604 N N . VAL A 1 77 ? -11.734 -0.465 16.057 1.00 94.25 77 VAL A N 1
ATOM 605 C CA . VAL A 1 77 ? -11.180 0.037 17.332 1.00 94.25 77 VAL A CA 1
ATOM 606 C C . VAL A 1 77 ? -10.871 1.539 17.300 1.00 94.25 77 VAL A C 1
ATOM 608 O O . VAL A 1 77 ? -10.905 2.187 18.343 1.00 94.25 77 VAL A O 1
ATOM 611 N N . LYS A 1 78 ? -10.578 2.102 16.121 1.00 95.44 78 LYS A N 1
ATOM 612 C CA . LYS A 1 78 ? -10.350 3.541 15.921 1.00 95.44 78 LYS A CA 1
ATOM 613 C C . LYS A 1 78 ? -11.290 4.106 14.861 1.00 95.44 78 LYS A C 1
ATOM 615 O O . LYS A 1 78 ? -11.580 3.429 13.869 1.00 95.44 78 LYS A O 1
ATOM 620 N N . SER A 1 79 ? -11.729 5.348 15.069 1.00 96.94 79 SER A N 1
ATOM 621 C CA . SER A 1 79 ? -12.505 6.101 14.079 1.00 96.94 79 SER A CA 1
ATOM 622 C C . SER A 1 79 ? -11.645 6.500 12.875 1.00 96.94 79 SER A C 1
ATOM 624 O O . SER A 1 79 ? -10.411 6.455 12.924 1.00 96.94 79 SER A O 1
ATOM 626 N N . GLU A 1 80 ? -12.287 6.894 11.774 1.00 97.31 80 GLU A N 1
ATOM 627 C CA . GLU A 1 80 ? -11.569 7.377 10.590 1.00 97.31 80 GLU A CA 1
ATOM 628 C C . GLU A 1 80 ? -10.775 8.654 10.903 1.00 97.31 80 GLU A C 1
ATOM 630 O O . GLU A 1 80 ? -9.656 8.819 10.409 1.00 97.31 80 GLU A O 1
ATOM 635 N N . GLU A 1 81 ? -11.318 9.518 11.764 1.00 97.88 81 GLU A N 1
ATOM 636 C CA . GLU A 1 81 ? -10.692 10.747 12.250 1.00 97.88 81 GLU A CA 1
ATOM 637 C C . GLU A 1 81 ? -9.450 10.457 13.102 1.00 97.88 81 GLU A C 1
ATOM 639 O O . GLU A 1 81 ? -8.403 11.078 12.892 1.00 97.88 81 GLU A O 1
ATOM 644 N N . ASP A 1 82 ? -9.530 9.484 14.015 1.00 98.00 82 ASP A N 1
ATOM 645 C CA . ASP A 1 82 ? -8.391 9.085 14.852 1.00 98.00 82 ASP A CA 1
ATOM 646 C C . ASP A 1 82 ? -7.260 8.519 13.992 1.00 98.00 82 ASP A C 1
ATOM 648 O O . ASP A 1 82 ? -6.099 8.900 14.150 1.00 98.00 82 ASP A O 1
ATOM 652 N N . ILE A 1 83 ? -7.588 7.653 13.026 1.00 97.88 83 ILE A N 1
ATOM 653 C CA . ILE A 1 83 ? -6.5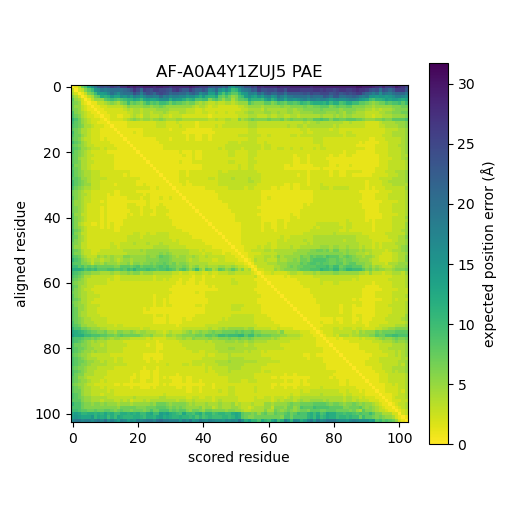93 7.082 12.109 1.00 97.88 83 ILE A CA 1
ATOM 654 C C . ILE A 1 83 ? -5.968 8.187 11.250 1.00 97.88 83 ILE A C 1
ATOM 656 O O . ILE A 1 83 ? -4.753 8.186 11.054 1.00 97.88 83 ILE A O 1
ATOM 660 N N . ALA A 1 84 ? -6.760 9.145 10.758 1.00 97.81 84 ALA A N 1
ATOM 661 C CA . ALA A 1 84 ? -6.254 10.271 9.974 1.00 97.81 84 ALA A CA 1
ATOM 662 C C . ALA A 1 84 ? -5.279 11.152 10.772 1.00 97.81 84 ALA A C 1
ATOM 664 O O . ALA A 1 84 ? -4.312 11.655 10.202 1.00 97.81 84 ALA A O 1
ATOM 665 N N . LYS A 1 85 ? -5.516 11.327 12.075 1.00 98.25 85 LYS A N 1
ATOM 666 C CA . LYS A 1 85 ? -4.683 12.151 12.958 1.00 98.25 85 LYS A CA 1
ATOM 667 C C . LYS A 1 85 ? -3.424 11.430 13.436 1.00 98.25 85 LYS A C 1
ATOM 669 O O . LYS A 1 85 ? -2.348 12.021 13.432 1.00 98.25 85 LYS A O 1
ATOM 674 N N . GLU A 1 86 ? -3.552 10.186 13.885 1.00 97.88 86 GLU A N 1
ATOM 675 C CA . GLU A 1 86 ? -2.471 9.462 14.565 1.00 97.88 86 GLU A CA 1
ATOM 676 C C . GLU A 1 86 ? -1.591 8.669 13.598 1.00 97.88 86 GLU A C 1
ATOM 678 O O . GLU A 1 86 ? -0.382 8.565 13.791 1.00 97.88 86 GLU A O 1
ATOM 683 N N . THR A 1 87 ? -2.190 8.111 12.546 1.00 97.12 87 THR A N 1
ATOM 684 C CA . THR A 1 87 ? -1.511 7.254 11.567 1.00 97.12 87 THR A CA 1
ATOM 685 C C . THR A 1 87 ? -1.925 7.650 10.144 1.00 97.12 87 THR A C 1
ATOM 687 O O . THR A 1 87 ? -2.569 6.869 9.438 1.00 97.12 87 THR A O 1
ATOM 690 N N . PRO A 1 88 ? -1.575 8.869 9.688 1.00 97.44 88 PRO A N 1
ATOM 691 C CA . PRO A 1 88 ? -2.111 9.459 8.457 1.00 97.44 88 PRO A CA 1
ATOM 692 C C . PRO A 1 88 ? -1.813 8.658 7.182 1.00 97.44 88 PRO A C 1
ATOM 694 O O . PRO A 1 88 ? -2.545 8.793 6.204 1.00 97.44 88 PRO A O 1
ATOM 697 N N . LEU A 1 89 ? -0.765 7.828 7.194 1.00 97.94 89 LEU A N 1
ATOM 698 C CA . LEU A 1 89 ? -0.328 6.978 6.079 1.00 97.94 89 LEU A CA 1
ATOM 699 C C . LEU A 1 89 ? -0.516 5.476 6.362 1.00 97.94 89 LEU A C 1
ATOM 701 O O . LEU A 1 89 ? 0.143 4.649 5.733 1.00 97.94 89 LEU A O 1
ATOM 705 N N . LEU A 1 90 ? -1.381 5.107 7.315 1.00 97.81 90 LEU A N 1
ATOM 706 C CA . LEU A 1 90 ? -1.647 3.703 7.639 1.00 97.81 90 LEU A CA 1
ATOM 707 C C . LEU A 1 90 ? -2.027 2.916 6.373 1.00 97.81 90 LEU A C 1
ATOM 709 O O . LEU A 1 90 ? -2.983 3.268 5.685 1.00 97.81 90 LEU A O 1
ATOM 713 N N . GLY A 1 91 ? -1.266 1.859 6.079 1.00 97.31 91 GLY A N 1
ATOM 714 C CA . GLY A 1 91 ? -1.503 0.974 4.937 1.00 97.31 91 GLY A CA 1
ATOM 715 C C . GLY A 1 91 ? -0.960 1.457 3.585 1.00 97.31 91 GLY A C 1
ATOM 716 O O . GLY A 1 91 ? -1.090 0.732 2.600 1.00 97.31 91 GLY A O 1
ATOM 717 N N . VAL A 1 92 ? -0.348 2.645 3.506 1.00 98.19 92 VAL A N 1
ATOM 718 C CA . VAL A 1 92 ? 0.265 3.144 2.264 1.00 98.19 92 VAL A CA 1
ATOM 719 C C . VAL A 1 92 ? 1.588 2.406 1.996 1.00 98.19 92 VAL A C 1
ATOM 721 O O . VAL A 1 92 ? 2.464 2.416 2.864 1.00 98.19 92 VAL A O 1
ATOM 724 N N . PRO A 1 93 ? 1.785 1.799 0.808 1.00 96.94 93 PRO A N 1
ATOM 725 C CA . PRO A 1 93 ? 3.053 1.163 0.459 1.00 96.94 93 PRO A CA 1
ATOM 726 C C . PRO A 1 93 ? 4.200 2.170 0.372 1.00 96.94 93 PRO A C 1
ATOM 728 O O . PRO A 1 93 ? 4.048 3.253 -0.195 1.00 96.94 93 PRO A O 1
ATOM 731 N N . PHE A 1 94 ? 5.376 1.782 0.858 1.00 95.31 94 PHE A N 1
ATOM 732 C CA . PHE A 1 94 ? 6.602 2.555 0.694 1.00 95.31 94 PHE A CA 1
ATOM 733 C C . PHE A 1 94 ? 7.809 1.634 0.509 1.00 95.31 94 PHE A C 1
ATOM 735 O O . PHE A 1 94 ? 7.772 0.451 0.843 1.00 95.31 94 PHE A O 1
ATOM 742 N N . SER A 1 95 ? 8.888 2.201 -0.020 1.00 93.50 95 SER A N 1
ATOM 743 C CA . SER A 1 95 ? 10.207 1.575 -0.086 1.00 93.50 95 SER A CA 1
ATOM 744 C C . SER A 1 95 ? 11.214 2.439 0.659 1.00 93.50 95 SER A C 1
ATOM 746 O O . SER A 1 95 ? 11.124 3.668 0.606 1.00 93.50 95 SER A O 1
ATOM 748 N N . CYS A 1 96 ? 12.214 1.813 1.267 1.00 92.62 96 CYS A N 1
ATOM 749 C CA . CYS A 1 96 ? 13.360 2.507 1.841 1.00 92.62 96 CYS A CA 1
ATOM 750 C C . CYS A 1 96 ? 14.629 2.241 1.041 1.00 92.62 96 CYS A C 1
ATOM 752 O O . CYS A 1 96 ? 14.749 1.245 0.332 1.00 92.62 96 CYS A O 1
ATOM 754 N N . LYS A 1 97 ? 15.587 3.161 1.164 1.00 92.00 97 LYS A N 1
ATOM 755 C CA . LYS A 1 97 ? 16.932 2.965 0.628 1.00 92.00 97 LYS A CA 1
ATOM 756 C C . LYS A 1 97 ? 17.626 1.863 1.429 1.00 92.00 97 LYS A C 1
ATOM 758 O O . LYS A 1 97 ? 17.556 1.895 2.650 1.00 92.00 97 LYS A O 1
ATOM 763 N N . GLU A 1 98 ? 18.334 0.968 0.744 1.00 89.00 98 GLU A N 1
ATOM 764 C CA . GLU A 1 98 ? 18.994 -0.210 1.340 1.00 89.00 98 GLU A CA 1
ATOM 765 C C . GLU A 1 98 ? 19.926 0.131 2.517 1.00 89.00 98 GLU A C 1
ATOM 767 O O . GLU A 1 98 ? 19.978 -0.600 3.496 1.00 89.00 98 GLU A O 1
ATOM 772 N N . THR A 1 99 ? 20.547 1.313 2.508 1.00 90.56 99 THR A N 1
ATOM 773 C CA . THR A 1 99 ? 21.392 1.789 3.615 1.00 90.56 99 THR A CA 1
ATOM 774 C C . THR A 1 99 ? 20.635 2.020 4.932 1.00 90.56 99 THR A C 1
ATOM 776 O O . THR A 1 99 ? 21.247 2.372 5.939 1.00 90.56 99 THR A O 1
ATOM 779 N N . ILE A 1 100 ? 19.304 1.918 4.923 1.00 87.31 100 ILE A N 1
ATOM 780 C CA . ILE A 1 100 ? 18.435 2.001 6.094 1.00 87.31 100 ILE A CA 1
ATOM 781 C C . ILE A 1 100 ? 18.033 0.572 6.459 1.00 87.31 100 ILE A C 1
ATOM 783 O O . ILE A 1 100 ? 17.226 -0.043 5.766 1.00 87.31 100 ILE A O 1
ATOM 787 N N . GLY A 1 101 ? 18.575 0.066 7.567 1.00 81.25 101 GLY A N 1
ATOM 788 C CA . GLY A 1 101 ? 18.196 -1.239 8.097 1.00 81.25 101 GLY A CA 1
ATOM 789 C C . GLY A 1 101 ? 16.730 -1.248 8.523 1.00 81.25 101 GLY A C 1
ATOM 790 O O . GLY A 1 101 ? 16.329 -0.469 9.389 1.00 81.25 101 GLY A O 1
ATOM 791 N N . ILE A 1 102 ? 15.943 -2.130 7.913 1.00 75.75 102 ILE A N 1
ATOM 792 C CA . ILE A 1 102 ? 14.576 -2.441 8.326 1.00 75.75 102 ILE A CA 1
ATOM 793 C C . ILE A 1 102 ? 14.573 -3.903 8.756 1.00 75.75 102 ILE A C 1
ATOM 795 O O . ILE A 1 102 ? 14.966 -4.773 7.984 1.00 75.75 102 ILE A O 1
ATOM 799 N N . THR A 1 103 ? 14.175 -4.140 10.002 1.00 63.22 103 THR A N 1
ATOM 800 C CA . THR A 1 103 ? 14.088 -5.463 10.635 1.00 63.22 103 THR A CA 1
ATOM 801 C C . THR A 1 103 ? 12.643 -5.875 10.817 1.00 63.22 103 THR A C 1
ATOM 803 O O . THR A 1 103 ? 11.870 -5.001 11.273 1.00 63.22 103 THR A O 1
#

=== Feature glossary ===
Legend for the data blocks above and below:

— What the protein is —

The amino-acid sequence is the protein's primary structure: the linear order of residues from the N-terminus to the C-terminus, written in one-letter code. Everything else here — the 3D coordinates, the secondary structure, the domain annotations — is ultimately a consequence of this string.

Functional annotations link the protein to curated databases. InterPro entries identify conserved domains and families by matching the sequence against member-database signatures (Pfam, PROSITE, CDD, …). Gene Ontology (GO) terms describe molecular function, biological pr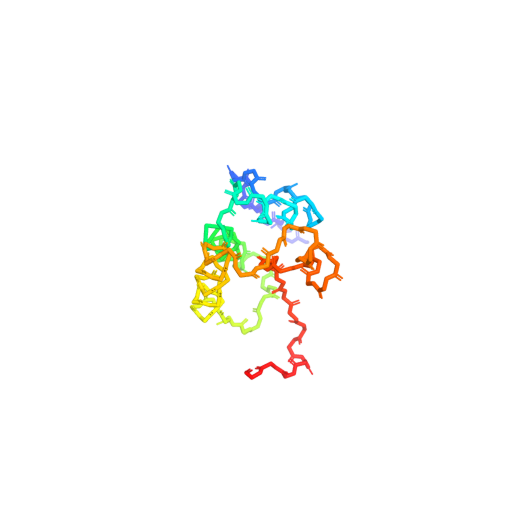ocess, and cellular component in a controlled vocabulary. CATH places the structure in a hierarchical fold classification (Class/Architecture/Topology/Homologous-superfamily). The organism is the source species.

— Where its atoms are —

Atomic coordinates in PDBx/mmCIF format — the same representation the Protein Data Bank distributes. Each line of the _atom_site loop places one backbone atom in Cartesian space (units: ångströms, origin: arbitrary).

The six renders are orthographic views along the three Cartesian axes in both directions. Representation (cartoon, sticks, or surface) and color scheme (sequence-rainbow or by-chain) vary across proteins so the training set covers all the common visualization conventions.

— Local backbone conformation —

Eight-state secondary structure (DSSP): H is the canonical α-helix, G the tighter 3₁₀-helix, I the wider π-helix; E/B are β-structure, T and S are turns and bends, and '-' is everything else. DSSP derives these from the pattern of main-chain N–H···O=C hydrogen bonds, not from the sequence.

Three-state secondary structure (P-SEA) collapses the eight DSSP classes into helix (a), strand (b), and coil (c). P-SEA assigns these from Cα geometry alone — distances and angles — without requiring backbone oxygens, so it works on any Cα trace.

φ (phi) and ψ (psi) are the two rotatable backbone dihedrals per residue: φ is the C(i-1)–N–Cα–C torsion, ψ is the N–Cα–C–N(i+1) torsion, both in degrees on (−180°, 180°]. α-helical residues cluster near (−60°, −45°); β-strand residues near (−120°, +130°). A Ramachandran plot is simply a scatter of (φ, ψ) for every residue.

— Global shape and packing —

The geometric summary reports three shape descriptors. Rg (radius of gyration) measures how spread out the Cα atoms are about their centre of mass; compact globular proteins have small Rg, elongated or unfolded ones large. Cα contacts (<8 Å, |i−j|>4) count long-range residue pairs in spatial proximity — high for tightly packed folds, near zero for rods or random coil. The bounding-box extents give the protein's footprint along x, y, z in Å.

SASA measures how much of the protein is reachable by solvent. It is computed by rolling a water-sized probe over the atomic surface and summing the exposed area (Å²). Per-residue SASA distinguishes core (buried, low SASA) from surface (exposed, high SASA) residues; total SASA is a whole-molecule size measure.

Plot images: a contact map (which residues are close in 3D, as an N×N binary image), a Ramachandran scatter (backbone torsion angles, revealing secondary-structure composition at a glance), and — for AlphaFold structures — a PAE heatmap (pairwise prediction confidence).

— Structural neighborhood —

A 3Di character summarizes, for each residue, the relative orientation of the Cα frame of its nearest spatial neighbor. Because it encodes fold topology rather than chemistry, 3Di alignments detect remote structural similarity that sequence alignment misses.

The Foldseek neighbor list gives the closest experimentally determined structures in the PDB, ranked by structural alignment. TM-score near 1 means near-identical fold; near 0.3 means only rough topology match. This is how one finds what a novel AlphaFold prediction most resembles in the solved-structure universe.

— Confidence and disorder —

For AlphaFold models, the B-factor field carries pLDDT — the model's own estimate of local accuracy on a 0–100 scale. Regions with pLDDT<50 should be treated as essentially unmodeled; they often correspond to intrinsically disordered segments.

Crystallographic B-factors measure how much each atom's electron density is smeared out, in Å². They rise in mobile loops and surface residues and fall in the buried interior. In AlphaFold models this column is repurposed to hold pLDDT instead.

Predicted Aligned Error (PAE) is an AlphaFold confidence matrix: entry (i, j) is the expected error in the position of residue j, in ångströms, when the prediction is superimposed on the true structure at residue i. Low PAE within a block of residues means that block is internally rigid and well-predicted; high PAE between two blocks means their relative placement is uncertain even if each block individually is confident.